Protein AF-S6GHF3-F1 (afdb_monomer_lite)

Structure (mmCIF, N/CA/C/O backbone):
data_AF-S6GHF3-F1
#
_entry.id   AF-S6GHF3-F1
#
loop_
_atom_site.group_PDB
_atom_site.id
_atom_site.type_symbol
_atom_site.label_atom_id
_atom_site.label_alt_id
_atom_site.label_comp_id
_atom_site.label_asym_id
_atom_site.label_entity_id
_atom_site.label_seq_id
_atom_site.pdbx_PDB_ins_code
_atom_site.Cartn_x
_atom_site.Cartn_y
_atom_site.Cartn_z
_atom_site.occupancy
_atom_site.B_iso_or_equiv
_atom_site.auth_seq_id
_atom_site.auth_comp_id
_atom_site.auth_asym_id
_atom_site.auth_atom_id
_atom_site.pdbx_PDB_model_num
ATOM 1 N N . MET A 1 1 ? 32.578 17.510 -27.186 1.00 60.97 1 MET A N 1
ATOM 2 C CA . MET A 1 1 ? 31.456 16.624 -26.806 1.00 60.97 1 MET A CA 1
ATOM 3 C C . MET A 1 1 ? 30.395 17.490 -26.162 1.00 60.97 1 MET A C 1
ATOM 5 O O . MET A 1 1 ? 30.764 18.291 -25.317 1.00 60.97 1 MET A O 1
ATOM 9 N N . ASN A 1 2 ? 29.132 17.396 -26.583 1.00 74.56 2 ASN A N 1
ATOM 10 C CA . ASN A 1 2 ? 28.068 18.177 -25.953 1.00 74.56 2 ASN A CA 1
ATOM 11 C C . ASN A 1 2 ? 27.809 17.612 -24.553 1.00 74.56 2 ASN A C 1
ATOM 13 O O . ASN A 1 2 ? 27.462 16.438 -24.406 1.00 74.56 2 ASN A O 1
ATOM 17 N N . THR A 1 3 ? 28.039 18.441 -23.542 1.00 79.56 3 THR A N 1
ATOM 18 C CA . THR A 1 3 ? 27.835 18.132 -22.127 1.00 79.56 3 THR A CA 1
ATOM 19 C C . THR A 1 3 ? 26.544 18.776 -21.643 1.00 79.56 3 THR A C 1
ATOM 21 O O . THR A 1 3 ? 26.166 19.849 -22.116 1.00 79.56 3 THR A O 1
ATOM 24 N N . ASP A 1 4 ? 25.847 18.127 -20.716 1.00 81.31 4 ASP A N 1
ATOM 25 C CA . ASP A 1 4 ? 24.706 18.737 -20.047 1.00 81.31 4 ASP A CA 1
ATOM 26 C C . ASP A 1 4 ? 25.169 19.801 -19.035 1.00 81.31 4 ASP A C 1
ATOM 28 O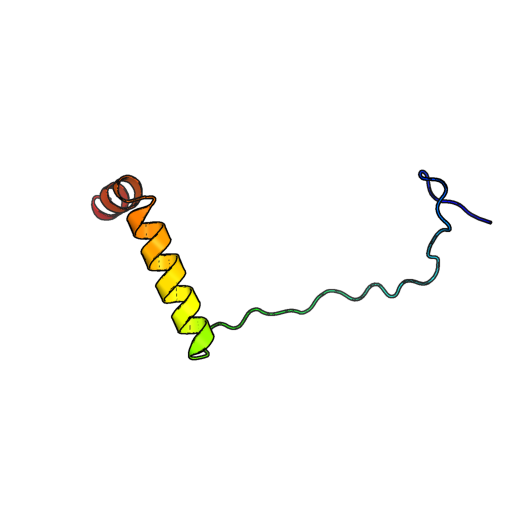 O . ASP A 1 4 ? 26.364 20.029 -18.826 1.00 81.31 4 ASP A O 1
ATOM 32 N N . LYS A 1 5 ? 24.211 20.465 -18.378 1.00 85.94 5 LYS A N 1
ATOM 33 C CA . LYS A 1 5 ? 24.488 21.484 -17.350 1.00 85.94 5 LYS A CA 1
ATOM 34 C C . LYS A 1 5 ? 25.253 20.949 -16.125 1.00 85.94 5 LYS A C 1
ATOM 36 O O . LYS A 1 5 ? 25.612 21.734 -15.255 1.00 85.94 5 LYS A O 1
ATOM 41 N N . TYR A 1 6 ? 25.461 19.636 -16.046 1.00 81.44 6 TYR A N 1
ATOM 42 C CA . TYR A 1 6 ? 26.184 18.944 -14.986 1.00 81.44 6 TYR A CA 1
ATOM 43 C C . TYR A 1 6 ? 27.534 18.382 -15.467 1.00 81.44 6 TYR A C 1
ATOM 45 O O . TYR A 1 6 ? 28.196 17.670 -14.716 1.00 81.44 6 TYR A O 1
ATOM 53 N N . GLY A 1 7 ? 27.963 18.695 -16.697 1.00 83.88 7 GLY A N 1
ATOM 54 C CA . GLY A 1 7 ? 29.229 18.216 -17.258 1.00 83.88 7 GLY A CA 1
ATOM 55 C C . GLY A 1 7 ? 29.201 16.752 -17.711 1.00 83.88 7 GLY A C 1
ATOM 56 O O . GLY A 1 7 ? 30.247 16.199 -18.043 1.00 83.88 7 GLY A O 1
ATOM 57 N N . LEU A 1 8 ? 28.026 16.116 -17.747 1.00 82.31 8 LEU A N 1
ATOM 58 C CA . LEU A 1 8 ? 27.860 14.734 -18.187 1.00 82.31 8 LEU A CA 1
ATOM 59 C C . LEU A 1 8 ? 27.620 14.676 -19.704 1.00 82.31 8 LEU A C 1
ATOM 61 O O . LEU A 1 8 ? 26.998 15.577 -20.272 1.00 82.31 8 LEU A O 1
ATOM 65 N N . PRO A 1 9 ? 28.089 13.624 -20.397 1.00 83.12 9 PRO A N 1
ATOM 66 C CA . PRO A 1 9 ? 27.839 13.457 -21.825 1.00 83.12 9 PRO A CA 1
ATOM 67 C C . PRO A 1 9 ? 26.336 13.322 -22.105 1.00 83.12 9 PRO A C 1
ATOM 69 O O . PRO A 1 9 ? 25.645 12.486 -21.520 1.00 83.12 9 PRO A O 1
ATOM 72 N N . VAL A 1 10 ? 25.823 14.141 -23.026 1.00 76.56 10 VAL A N 1
ATOM 73 C CA . VAL A 1 10 ? 24.391 14.180 -23.348 1.00 76.56 10 VAL A CA 1
ATOM 74 C C . VAL A 1 10 ? 23.963 12.887 -24.052 1.00 76.56 10 VAL A C 1
ATOM 76 O O . VAL A 1 10 ? 24.492 12.504 -25.0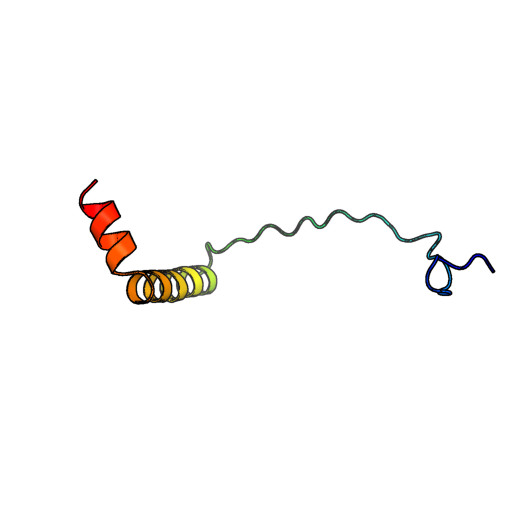96 1.00 76.56 10 VAL A O 1
ATOM 79 N N . ALA A 1 11 ? 22.948 12.213 -23.506 1.00 76.81 11 ALA A N 1
ATOM 80 C CA . ALA A 1 11 ? 22.372 11.008 -24.098 1.00 76.81 11 ALA A CA 1
ATOM 81 C C . ALA A 1 11 ? 21.479 11.350 -25.310 1.00 76.81 11 ALA A C 1
ATOM 83 O O . ALA A 1 11 ? 20.261 11.459 -25.197 1.00 76.81 11 ALA A O 1
ATOM 84 N N . HIS A 1 12 ? 22.079 11.495 -26.493 1.00 72.38 12 HIS A N 1
ATOM 85 C CA . HIS A 1 12 ? 21.398 11.946 -27.718 1.00 72.38 12 HIS A CA 1
ATOM 86 C C . HIS A 1 12 ? 20.401 10.947 -28.345 1.00 72.38 12 HIS A C 1
ATOM 88 O O . HIS A 1 12 ? 19.697 11.307 -29.284 1.00 72.38 12 HIS A O 1
ATOM 94 N N . LYS A 1 13 ? 20.342 9.691 -27.877 1.00 76.69 13 LYS A N 1
ATOM 95 C CA . LYS A 1 13 ? 19.570 8.607 -28.524 1.00 76.69 13 LYS A CA 1
ATOM 96 C C . LYS A 1 13 ? 18.755 7.742 -27.558 1.00 76.69 13 LYS A C 1
ATOM 98 O O . LYS A 1 13 ? 18.477 6.585 -27.861 1.00 76.69 13 LYS A O 1
ATOM 103 N N . ARG A 1 14 ? 18.383 8.253 -26.379 1.00 74.69 14 ARG A N 1
ATOM 104 C CA . ARG A 1 14 ? 17.570 7.466 -25.438 1.00 74.69 14 ARG A CA 1
ATOM 105 C C . ARG A 1 14 ? 16.161 7.265 -26.021 1.00 74.69 14 ARG A C 1
ATOM 107 O O . ARG A 1 14 ? 15.464 8.260 -26.213 1.00 74.69 14 ARG A O 1
ATOM 114 N N . PRO A 1 15 ? 15.706 6.024 -26.267 1.00 78.94 15 PRO A N 1
ATOM 115 C CA . PRO A 1 15 ? 14.327 5.793 -26.666 1.00 78.94 15 PRO A CA 1
ATOM 116 C C . PRO A 1 15 ? 13.396 6.238 -25.534 1.00 78.94 15 PRO A C 1
ATOM 118 O O . PRO A 1 15 ? 13.558 5.842 -24.376 1.00 78.94 15 PRO A O 1
ATOM 121 N N . HIS A 1 16 ? 12.430 7.094 -25.862 1.00 73.94 16 HIS A N 1
ATOM 122 C CA . HIS A 1 16 ? 11.433 7.584 -24.915 1.00 73.94 16 HIS A CA 1
ATOM 123 C C . HIS A 1 16 ? 10.333 6.528 -24.740 1.00 73.94 16 HIS A C 1
ATOM 125 O O . HIS A 1 16 ? 9.251 6.616 -25.316 1.00 73.94 16 HIS A O 1
ATOM 131 N N . ILE A 1 17 ? 10.647 5.474 -23.988 1.00 78.19 17 ILE A N 1
ATOM 132 C CA . ILE A 1 17 ? 9.708 4.391 -23.694 1.00 78.19 17 ILE A CA 1
ATOM 133 C C . ILE A 1 17 ? 8.820 4.843 -22.535 1.00 78.19 17 ILE A C 1
ATOM 135 O O . ILE A 1 17 ? 9.291 4.995 -21.407 1.00 78.19 17 ILE A O 1
ATOM 139 N N . LYS A 1 18 ? 7.527 5.050 -22.802 1.00 78.81 18 LYS A N 1
ATOM 140 C CA . LYS A 1 18 ? 6.538 5.275 -21.742 1.00 78.81 18 LYS A CA 1
ATOM 141 C C . LYS A 1 18 ? 6.406 3.995 -20.916 1.00 78.81 18 LYS A C 1
ATOM 143 O O . LYS A 1 18 ? 6.215 2.912 -21.466 1.00 78.81 18 LYS A O 1
ATOM 148 N N . ALA A 1 19 ? 6.528 4.107 -19.598 1.00 80.38 19 ALA A N 1
ATOM 149 C CA . ALA A 1 19 ? 6.358 2.965 -18.713 1.00 80.38 19 ALA A CA 1
ATOM 150 C C . ALA A 1 19 ? 4.882 2.525 -18.705 1.00 80.38 19 ALA A C 1
ATOM 152 O O . ALA A 1 19 ? 4.046 3.186 -18.101 1.00 80.38 19 ALA A O 1
ATOM 153 N N . ASN A 1 20 ? 4.568 1.394 -19.340 1.00 75.69 20 ASN A N 1
ATOM 154 C CA . ASN A 1 20 ? 3.232 0.778 -19.326 1.00 75.69 20 ASN A CA 1
ATOM 155 C C . ASN A 1 20 ? 3.107 -0.286 -18.223 1.00 75.69 20 ASN A C 1
ATOM 157 O O . ASN A 1 20 ? 2.614 -1.388 -18.456 1.00 75.69 20 ASN A O 1
ATOM 161 N N . LYS A 1 21 ? 3.599 -0.001 -17.014 1.00 79.44 21 LYS A N 1
ATOM 162 C CA . LYS A 1 21 ? 3.445 -0.939 -15.897 1.00 79.44 21 LYS A CA 1
ATOM 163 C C . LYS A 1 21 ? 2.081 -0.715 -15.252 1.00 79.44 21 LYS A C 1
ATOM 165 O O . LYS A 1 21 ? 1.885 0.269 -14.547 1.00 79.44 21 LYS A O 1
ATOM 170 N N . LYS A 1 22 ? 1.144 -1.626 -15.512 1.00 83.94 22 LYS A N 1
ATOM 171 C CA . LYS A 1 22 ? -0.127 -1.708 -14.788 1.00 83.94 22 LYS A CA 1
ATOM 172 C C . LYS A 1 22 ? 0.088 -2.594 -13.565 1.00 83.94 22 LYS A C 1
ATOM 174 O O . LYS A 1 22 ? 0.522 -3.733 -13.711 1.00 83.94 22 LYS A O 1
ATOM 179 N N . LEU A 1 23 ? -0.178 -2.063 -12.376 1.00 85.94 23 LEU A N 1
ATOM 180 C CA . LEU A 1 23 ? -0.173 -2.859 -11.154 1.00 85.94 23 LEU A CA 1
ATOM 181 C C . LEU A 1 23 ? -1.483 -3.652 -11.091 1.00 85.94 23 LEU A C 1
ATOM 183 O O . LEU A 1 23 ? -2.556 -3.054 -11.027 1.00 85.94 23 LEU A O 1
ATOM 187 N N . ASP A 1 24 ? -1.387 -4.978 -11.132 1.00 89.25 24 ASP A N 1
ATOM 188 C CA . ASP A 1 24 ? -2.506 -5.886 -10.892 1.00 89.25 24 ASP A CA 1
ATOM 189 C C . ASP A 1 24 ? -2.266 -6.640 -9.580 1.00 89.25 24 ASP A C 1
ATOM 191 O O . ASP A 1 24 ? -1.259 -7.328 -9.425 1.00 89.25 24 ASP A O 1
ATOM 195 N N . LEU A 1 25 ? -3.179 -6.466 -8.625 1.00 93.50 25 LEU A N 1
ATOM 196 C CA . LEU A 1 25 ? -3.143 -7.095 -7.301 1.00 93.50 25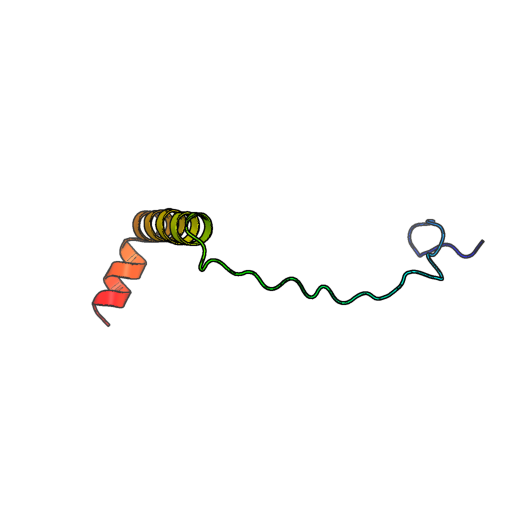 LEU A CA 1
ATOM 197 C C . LEU A 1 25 ? -4.243 -8.156 -7.142 1.00 93.50 25 LEU A C 1
ATOM 199 O O . LEU A 1 25 ? -4.565 -8.554 -6.025 1.00 93.50 25 LEU A O 1
ATOM 203 N N . SER A 1 26 ? -4.849 -8.606 -8.245 1.00 93.25 26 SER A N 1
ATOM 204 C CA . SER A 1 26 ? -5.912 -9.616 -8.223 1.00 93.25 26 SER A CA 1
ATOM 205 C C . SER A 1 26 ? -5.427 -11.020 -7.829 1.00 93.25 26 SER A C 1
ATOM 207 O O . SER A 1 26 ? -6.249 -11.838 -7.391 1.00 93.25 26 SER A O 1
ATOM 209 N N . SER A 1 27 ? -4.115 -11.274 -7.937 1.00 95.00 27 SER A N 1
ATOM 210 C CA . SER A 1 27 ? -3.459 -12.523 -7.533 1.00 95.00 27 SER A CA 1
ATOM 211 C C . SER A 1 27 ? -3.554 -12.772 -6.024 1.00 95.00 27 SER A C 1
ATOM 213 O O . SER A 1 27 ? -3.919 -11.889 -5.245 1.00 95.00 27 SER A O 1
ATOM 215 N N . LEU A 1 28 ? -3.224 -13.989 -5.586 1.00 96.69 28 LEU A N 1
ATOM 216 C CA . LEU A 1 28 ? -3.273 -14.351 -4.169 1.00 96.69 28 LEU A CA 1
ATOM 217 C C . LEU A 1 28 ? -2.299 -13.502 -3.333 1.00 96.69 28 LEU A C 1
ATOM 219 O O . LEU A 1 28 ? -2.661 -12.998 -2.271 1.00 96.69 28 LEU A O 1
ATOM 223 N N . GLU A 1 29 ? -1.095 -13.279 -3.854 1.00 95.56 29 GLU A N 1
ATOM 224 C CA . GLU A 1 29 ? -0.056 -12.451 -3.241 1.00 95.56 29 GLU A CA 1
ATOM 225 C C . GLU A 1 29 ? -0.478 -10.978 -3.225 1.00 95.56 29 GLU A C 1
ATOM 227 O O . GLU A 1 29 ? -0.332 -10.295 -2.212 1.00 95.56 29 GLU A O 1
ATOM 232 N N . GLY A 1 30 ? -1.074 -10.496 -4.321 1.00 95.56 30 GLY A N 1
ATOM 233 C CA . GLY A 1 30 ? -1.609 -9.139 -4.406 1.00 95.56 30 GLY A CA 1
ATOM 234 C C . GLY A 1 30 ? -2.708 -8.883 -3.375 1.00 95.56 30 GLY A C 1
ATOM 235 O O . GLY A 1 30 ? -2.694 -7.864 -2.681 1.00 95.56 30 GLY A O 1
ATOM 236 N N . ARG A 1 31 ? -3.607 -9.853 -3.183 1.00 96.62 31 ARG A N 1
ATOM 237 C CA . ARG A 1 31 ? -4.627 -9.803 -2.126 1.00 96.62 31 ARG A CA 1
ATOM 238 C C . ARG A 1 31 ? -4.003 -9.773 -0.738 1.00 96.62 31 ARG A C 1
ATOM 240 O O . ARG A 1 31 ? -4.482 -9.032 0.117 1.00 96.62 31 ARG A O 1
ATOM 247 N N . GLN A 1 32 ? -2.937 -10.536 -0.505 1.00 97.94 32 GLN A N 1
ATOM 248 C CA . GLN A 1 32 ? -2.236 -10.516 0.777 1.00 97.94 32 GLN A CA 1
ATOM 249 C C . GLN A 1 32 ? -1.642 -9.135 1.077 1.00 97.94 32 GLN A C 1
ATOM 251 O O . GLN A 1 32 ? -1.793 -8.661 2.202 1.00 97.94 32 GLN A O 1
ATOM 256 N N . ILE A 1 33 ? -1.054 -8.471 0.075 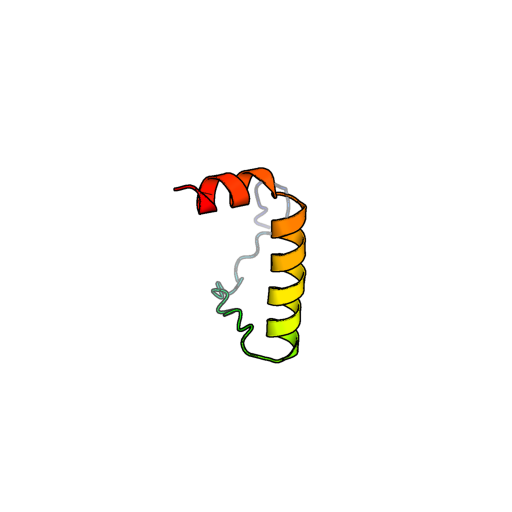1.00 97.38 33 ILE A N 1
ATOM 257 C CA . ILE A 1 33 ? -0.541 -7.097 0.197 1.00 97.38 33 ILE A CA 1
ATOM 258 C C . ILE A 1 33 ? -1.677 -6.132 0.552 1.00 97.38 33 ILE A C 1
ATOM 260 O O . ILE A 1 33 ? -1.565 -5.367 1.507 1.00 97.38 33 ILE A O 1
ATOM 264 N N . ILE A 1 34 ? -2.806 -6.197 -0.161 1.00 96.94 34 ILE A N 1
ATOM 265 C CA . ILE A 1 34 ? -3.969 -5.347 0.141 1.00 96.94 34 ILE A CA 1
ATOM 266 C C . ILE A 1 34 ? -4.405 -5.543 1.597 1.00 96.94 34 ILE A C 1
ATOM 268 O O . ILE A 1 34 ? -4.622 -4.571 2.320 1.00 96.94 34 ILE A O 1
ATOM 272 N N . LEU A 1 35 ? -4.505 -6.792 2.053 1.00 97.31 35 LEU A N 1
ATOM 273 C CA . LEU A 1 35 ? -4.933 -7.105 3.415 1.00 97.31 35 LEU A CA 1
ATOM 274 C C . LEU A 1 35 ? -3.942 -6.607 4.474 1.00 97.31 35 LEU A C 1
ATOM 276 O O . LEU A 1 35 ? -4.382 -6.108 5.513 1.00 97.31 35 LEU A O 1
ATOM 280 N N . SER A 1 36 ? -2.633 -6.748 4.250 1.00 98.06 36 SER A N 1
ATOM 281 C CA . SER A 1 36 ? -1.618 -6.285 5.203 1.00 98.06 36 SER A CA 1
ATOM 282 C C . SER A 1 36 ? -1.606 -4.765 5.310 1.00 98.06 36 SER A C 1
ATOM 284 O O . SER A 1 36 ? -1.684 -4.240 6.422 1.00 98.06 36 SER A O 1
ATOM 286 N N . GLU A 1 37 ? -1.603 -4.068 4.173 1.00 97.50 37 GLU A N 1
ATOM 287 C CA . GLU A 1 37 ? -1.578 -2.604 4.130 1.00 97.50 37 GLU A CA 1
ATOM 288 C C . GLU A 1 37 ? -2.861 -2.003 4.705 1.00 97.50 37 GLU A C 1
ATOM 290 O O . GLU A 1 37 ? -2.811 -1.077 5.514 1.00 97.50 37 GLU A O 1
ATOM 295 N N . THR A 1 38 ? -4.022 -2.584 4.384 1.00 97.00 38 THR A N 1
ATOM 296 C CA . THR A 1 38 ? -5.307 -2.114 4.925 1.00 97.00 38 THR A CA 1
ATOM 297 C C . THR A 1 38 ? -5.348 -2.254 6.446 1.00 97.00 38 THR A C 1
ATOM 299 O O . THR A 1 38 ? -5.749 -1.328 7.151 1.00 97.00 38 THR A O 1
ATOM 302 N N . LYS A 1 39 ? -4.886 -3.389 6.991 1.00 97.75 39 LYS A N 1
ATOM 303 C CA . LYS A 1 39 ? -4.812 -3.587 8.449 1.00 97.75 39 LYS A CA 1
ATOM 304 C C . LYS A 1 39 ? -3.854 -2.601 9.109 1.00 97.75 39 LYS A C 1
ATOM 306 O O . LYS A 1 39 ? -4.154 -2.121 10.203 1.00 97.75 39 LYS A O 1
ATOM 311 N N . LEU A 1 40 ? -2.718 -2.314 8.476 1.00 98.19 40 LEU A N 1
ATOM 312 C CA . LEU A 1 40 ? -1.765 -1.332 8.980 1.00 98.19 40 LEU A CA 1
ATOM 313 C C . LEU A 1 40 ? -2.392 0.066 9.001 1.00 98.19 40 LEU A C 1
ATOM 315 O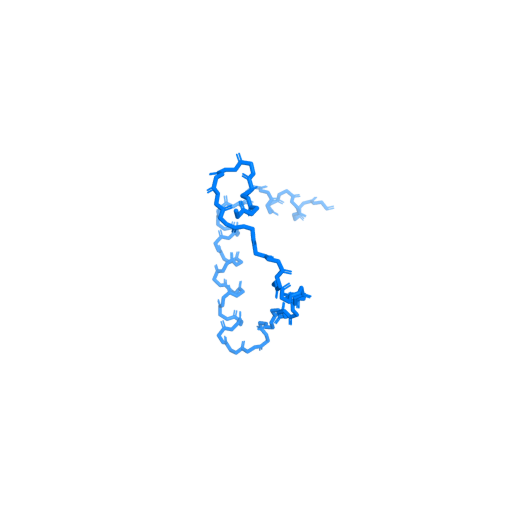 O . LEU A 1 40 ? -2.392 0.708 10.048 1.00 98.19 40 LEU A O 1
ATOM 319 N N . ALA A 1 41 ? -3.008 0.495 7.899 1.00 97.69 41 ALA A N 1
ATOM 320 C CA . ALA A 1 41 ? -3.661 1.797 7.796 1.00 97.69 41 ALA A CA 1
ATOM 321 C C . ALA A 1 41 ? -4.757 1.991 8.858 1.00 97.69 41 ALA A C 1
ATOM 323 O O . ALA A 1 41 ? -4.784 3.025 9.527 1.00 97.69 41 ALA A O 1
ATOM 324 N N . LEU A 1 42 ? -5.612 0.983 9.073 1.00 96.62 42 LEU A N 1
ATOM 325 C CA . LEU A 1 42 ? -6.666 1.017 10.096 1.00 96.62 42 LEU A CA 1
ATOM 326 C C . LEU A 1 42 ? -6.103 1.184 11.515 1.00 96.62 42 LEU A C 1
ATOM 328 O O . LEU A 1 42 ? -6.660 1.927 12.321 1.00 96.62 42 LEU A O 1
ATOM 332 N N . ARG A 1 43 ? -4.988 0.511 11.825 1.00 96.56 43 ARG A N 1
ATOM 333 C CA . ARG A 1 43 ? -4.323 0.620 13.134 1.00 96.56 43 ARG A CA 1
ATOM 334 C C . ARG A 1 43 ? -3.674 1.987 13.318 1.00 96.56 43 ARG A C 1
ATOM 336 O O . ARG A 1 43 ? -3.843 2.600 14.368 1.00 96.56 43 ARG A O 1
ATOM 343 N N . THR A 1 44 ? -2.967 2.465 12.298 1.00 97.81 44 THR A N 1
ATOM 344 C CA . THR A 1 44 ? -2.246 3.743 12.334 1.00 97.81 44 THR A CA 1
ATOM 345 C C . THR A 1 44 ? -3.203 4.932 12.420 1.00 97.81 44 THR A C 1
ATOM 347 O O . THR A 1 44 ? -2.931 5.895 13.135 1.00 97.81 44 THR A O 1
ATOM 350 N N . HIS A 1 45 ? -4.352 4.865 11.742 1.00 97.38 45 HIS A N 1
ATOM 351 C CA . HIS A 1 45 ? -5.282 5.990 11.600 1.00 97.38 45 HIS A CA 1
ATOM 352 C C . HIS A 1 45 ? -6.658 5.737 12.227 1.00 97.38 45 HIS A C 1
ATOM 354 O O . HIS A 1 45 ? -7.677 6.176 11.694 1.00 97.38 45 HIS A O 1
ATOM 360 N N . LYS A 1 46 ? -6.702 5.076 13.391 1.00 96.06 46 LYS A N 1
ATOM 361 C CA . LYS A 1 46 ? -7.950 4.689 14.076 1.00 96.06 46 LYS A CA 1
ATOM 362 C C . LYS A 1 46 ? -8.973 5.831 14.193 1.00 96.06 46 LYS A C 1
ATOM 364 O O . LYS A 1 46 ? -10.099 5.678 13.741 1.00 96.06 46 LYS A O 1
ATOM 369 N N . LYS A 1 47 ? -8.562 7.004 14.699 1.00 96.50 47 LYS A N 1
ATOM 370 C CA . LYS A 1 47 ? -9.444 8.180 14.880 1.00 96.50 47 LYS A CA 1
ATOM 371 C C . LYS A 1 47 ? -10.006 8.738 13.570 1.00 96.50 47 LYS A C 1
ATOM 373 O O . LYS A 1 47 ? -11.091 9.307 13.560 1.00 96.50 47 LYS A O 1
ATOM 378 N N . THR A 1 48 ? -9.250 8.632 12.478 1.00 96.12 48 THR A N 1
ATOM 379 C CA . THR A 1 48 ? -9.700 9.086 11.157 1.00 96.12 48 THR A CA 1
ATOM 380 C C . THR A 1 48 ? -10.811 8.179 10.651 1.00 96.12 48 THR A C 1
ATOM 382 O O . THR A 1 48 ? -11.838 8.671 10.201 1.00 96.12 48 THR A O 1
ATOM 385 N N . PHE A 1 49 ? -10.625 6.863 10.775 1.00 95.81 49 PHE A N 1
ATOM 386 C CA . PHE A 1 49 ? -11.636 5.892 10.368 1.00 95.81 49 PHE A CA 1
ATOM 387 C C . PHE A 1 49 ? -12.864 5.889 11.284 1.00 95.81 49 PHE A C 1
ATOM 389 O O . PHE A 1 49 ? -13.962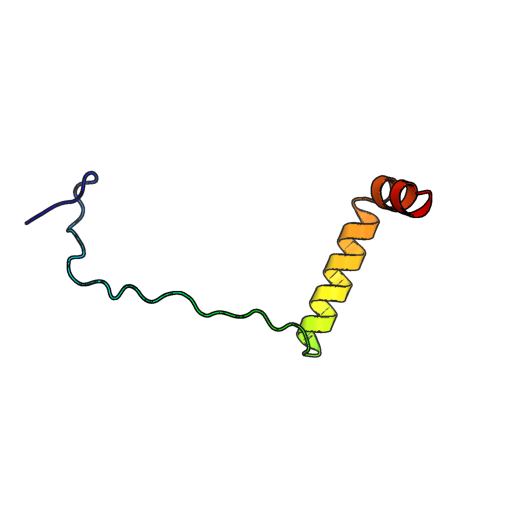 5.720 10.775 1.00 95.81 49 PHE A O 1
ATOM 396 N N . GLU A 1 50 ? -12.708 6.144 12.588 1.00 96.25 50 GLU A N 1
ATOM 397 C CA . GLU A 1 50 ? -13.839 6.364 13.508 1.00 96.25 50 GLU A CA 1
ATOM 398 C C . GLU A 1 50 ? -14.697 7.549 13.039 1.00 96.25 50 GLU A C 1
ATOM 400 O O . GLU A 1 50 ? -15.883 7.382 12.791 1.00 96.25 50 GLU A O 1
ATOM 405 N N . LYS A 1 51 ? -14.084 8.712 12.778 1.00 96.00 51 LYS A N 1
ATOM 406 C CA . LYS A 1 51 ? -14.814 9.881 12.257 1.00 96.00 51 LYS A CA 1
ATOM 407 C C . LYS A 1 51 ? -15.488 9.627 10.912 1.00 96.00 51 LYS A C 1
ATOM 409 O O . LYS A 1 51 ? -16.576 10.134 10.694 1.00 96.00 51 LYS A O 1
ATOM 414 N N . LEU A 1 52 ? -14.838 8.892 10.009 1.00 95.75 52 LEU A N 1
ATOM 415 C CA . LEU A 1 52 ? -15.422 8.542 8.711 1.00 95.75 52 LEU A CA 1
ATOM 416 C C . LEU A 1 52 ? -16.608 7.583 8.838 1.00 95.75 52 LEU A C 1
ATOM 418 O O . LEU A 1 52 ? -17.475 7.608 7.978 1.00 95.75 52 LEU A O 1
ATOM 422 N N . ALA A 1 53 ? -16.631 6.730 9.863 1.00 93.44 53 ALA A N 1
ATOM 423 C CA . ALA A 1 53 ? -17.755 5.835 10.120 1.00 93.44 53 ALA A CA 1
ATOM 424 C C . ALA A 1 53 ? -18.968 6.572 10.711 1.00 93.44 53 ALA A C 1
ATOM 426 O O . ALA A 1 53 ? -20.093 6.111 10.539 1.00 93.44 53 ALA A O 1
ATOM 427 N N . ASP A 1 54 ? -18.729 7.699 11.385 1.00 92.31 54 ASP A N 1
ATOM 428 C CA . ASP A 1 54 ? -19.763 8.554 11.976 1.00 92.31 54 ASP A CA 1
ATOM 429 C C . ASP A 1 54 ? -20.335 9.605 10.992 1.00 92.31 54 ASP A C 1
ATOM 431 O O . ASP A 1 54 ? -21.244 10.350 11.365 1.00 92.31 54 ASP A O 1
ATOM 435 N N . MET A 1 55 ? -19.795 9.704 9.766 1.00 82.75 55 MET A N 1
ATOM 436 C CA . MET A 1 55 ? -20.270 10.597 8.689 1.00 82.75 55 MET A CA 1
ATOM 437 C C . MET A 1 55 ? -21.336 9.932 7.819 1.00 82.75 55 MET A C 1
ATOM 439 O O . MET A 1 55 ? -22.294 10.649 7.451 1.00 82.75 55 MET A O 1
#

Secondary structure (DSSP, 8-state):
--B-TTSPBP-TT-------------SHHHHHHHHHHHHHHHHHTHHHHHHHH--

Sequence (55 aa):
MNTDKYGLPVAHKRPHIKANKKLDLSSLEGRQIILSETKLALRTHKKTFEKLADM

pLDDT: mean 88.47, std 9.4, range [60.97, 98.19]

Foldseek 3Di:
DDADPVRHDDPPDDPPDDDPDDDDLVDPVSVVVVVVVVVVCCVVPVVVVVVVVVD

Radius of gyration: 22.45 Å; chains: 1; bounding box: 52×36×43 Å